Protein AF-A0A544XVI8-F1 (afdb_monomer)

Solvent-accessible surface area (backbone atoms only — not comparable to full-atom values): 5106 Å² total; per-residue (Å²): 134,90,65,82,60,51,38,85,33,80,49,73,46,83,29,75,69,46,77,48,78,56,91,57,35,36,41,38,36,30,23,24,41,31,41,56,24,31,37,14,35,57,88,76,68,42,75,42,86,84,48,50,41,80,88,32,47,42,23,35,41,38,34,30,38,45,46,98,85,70,48,75,39,84,77,42,77,47,78,44,91,57,79,50,82,55,69,85,131

Mean predicted aligned error: 5.2 Å

pLDDT: mean 90.91, std 10.99, range [44.81, 98.62]

Structure (mmCIF, N/CA/C/O backbone):
data_AF-A0A544XVI8-F1
#
_entry.id   AF-A0A544XVI8-F1
#
loop_
_atom_site.group_PDB
_atom_site.id
_atom_site.type_symbol
_atom_site.label_atom_id
_atom_site.label_alt_id
_atom_site.label_comp_id
_atom_site.label_asym_id
_atom_site.label_entity_id
_atom_site.label_seq_id
_atom_site.pdbx_PDB_ins_code
_atom_site.Cartn_x
_atom_site.Cartn_y
_atom_site.Cartn_z
_atom_site.occup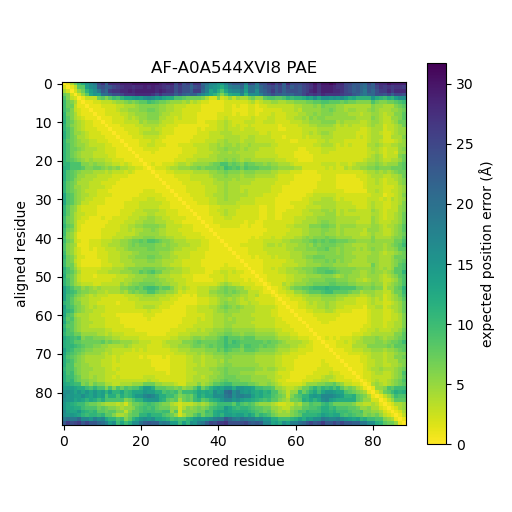ancy
_atom_site.B_iso_or_equiv
_atom_site.auth_seq_id
_atom_site.auth_comp_id
_atom_site.auth_asym_id
_atom_site.auth_atom_id
_atom_site.pdbx_PDB_model_num
ATOM 1 N N . MET A 1 1 ? -11.292 -1.027 -15.853 1.00 44.81 1 MET A N 1
ATOM 2 C CA . MET A 1 1 ? -9.853 -0.761 -16.037 1.00 44.81 1 MET A CA 1
ATOM 3 C C . MET A 1 1 ? -9.434 -1.531 -17.280 1.00 44.81 1 MET A C 1
ATOM 5 O O . MET A 1 1 ? -9.337 -2.746 -17.220 1.00 44.81 1 MET A O 1
ATOM 9 N N . ASN A 1 2 ? -9.356 -0.869 -18.436 1.00 47.72 2 ASN A N 1
ATOM 10 C CA . ASN A 1 2 ? -9.001 -1.531 -19.696 1.00 47.72 2 ASN A CA 1
ATOM 11 C C . ASN A 1 2 ? -7.476 -1.483 -19.842 1.00 47.72 2 ASN A C 1
ATOM 13 O O . ASN A 1 2 ? -6.929 -0.603 -20.502 1.00 47.72 2 ASN A O 1
ATOM 17 N N . GLU A 1 3 ? -6.799 -2.398 -19.149 1.00 60.03 3 GLU A N 1
ATOM 18 C CA . GLU A 1 3 ? -5.348 -2.585 -19.205 1.00 60.03 3 GLU A CA 1
ATOM 19 C C . GLU A 1 3 ? -4.992 -3.318 -20.496 1.00 60.03 3 GLU A C 1
ATOM 21 O O . GLU A 1 3 ? -5.000 -4.546 -20.574 1.00 60.03 3 GLU A O 1
ATOM 26 N N . GLN A 1 4 ? -4.727 -2.551 -21.550 1.00 70.12 4 GLN A N 1
ATOM 27 C CA . GLN A 1 4 ? -4.230 -3.076 -22.817 1.00 70.12 4 GLN A CA 1
ATOM 28 C C . GLN A 1 4 ? -2.885 -3.787 -22.588 1.00 70.12 4 GLN A C 1
ATOM 30 O O . GLN A 1 4 ? -1.842 -3.143 -22.574 1.00 70.12 4 GLN A O 1
ATOM 35 N N . GLY A 1 5 ? -2.914 -5.105 -22.366 1.00 88.19 5 GLY A N 1
ATOM 36 C CA . GLY A 1 5 ? -1.734 -5.974 -22.357 1.00 88.19 5 GLY A CA 1
ATOM 37 C C . GLY A 1 5 ? -0.677 -5.664 -21.294 1.00 88.19 5 GLY A C 1
ATOM 38 O O . GLY A 1 5 ? 0.481 -6.002 -21.508 1.00 88.19 5 GLY A O 1
ATOM 39 N N . ARG A 1 6 ? -1.037 -5.025 -20.175 1.00 94.81 6 ARG A N 1
ATOM 40 C CA . ARG A 1 6 ? -0.107 -4.724 -19.073 1.00 94.81 6 ARG A CA 1
ATOM 41 C C . ARG A 1 6 ? -0.479 -5.490 -17.811 1.00 94.81 6 ARG A C 1
ATOM 43 O O . ARG A 1 6 ? -1.644 -5.828 -17.628 1.00 94.81 6 ARG A O 1
ATOM 50 N N . GLU A 1 7 ? 0.503 -5.731 -16.956 1.00 94.69 7 GLU A N 1
ATOM 51 C CA . GLU A 1 7 ? 0.318 -6.317 -15.626 1.00 94.69 7 GLU A CA 1
ATOM 52 C C . GLU A 1 7 ? 1.259 -5.664 -14.599 1.00 94.69 7 GLU A C 1
ATOM 54 O O . GLU A 1 7 ? 2.268 -5.074 -15.003 1.00 94.69 7 GLU A O 1
ATOM 59 N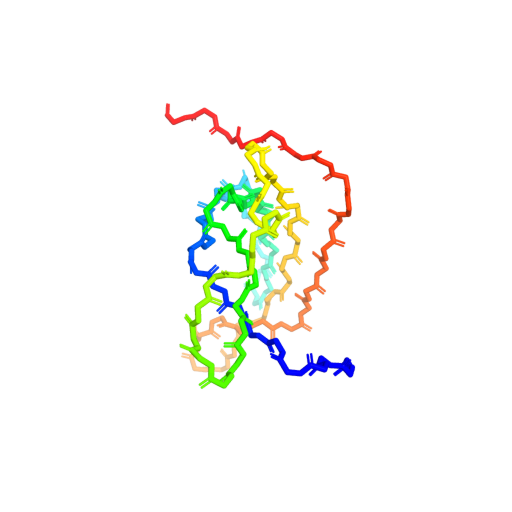 N . PRO A 1 8 ? 0.955 -5.732 -13.291 1.00 94.88 8 PRO A N 1
ATOM 60 C CA . PRO A 1 8 ? 1.858 -5.251 -12.250 1.00 94.88 8 PRO A CA 1
ATOM 61 C C . PRO A 1 8 ? 3.210 -5.974 -12.281 1.00 94.88 8 PRO A C 1
ATOM 63 O O . PRO A 1 8 ? 3.270 -7.182 -12.499 1.00 94.88 8 PRO A O 1
ATOM 66 N N . TYR A 1 9 ? 4.287 -5.240 -12.013 1.00 95.44 9 TYR A N 1
ATOM 67 C CA . TYR A 1 9 ? 5.645 -5.774 -11.915 1.00 95.44 9 TYR A CA 1
ATOM 68 C C . TYR A 1 9 ? 6.339 -5.268 -10.650 1.00 95.44 9 TYR A C 1
ATOM 70 O O . TYR A 1 9 ? 6.188 -4.099 -10.288 1.00 95.44 9 TYR A O 1
ATOM 78 N N . GLY A 1 10 ? 7.161 -6.126 -10.043 1.00 94.31 10 GLY A N 1
ATOM 79 C CA . GLY A 1 10 ? 7.996 -5.784 -8.895 1.00 94.31 10 GLY A CA 1
ATOM 80 C C . GLY A 1 10 ? 7.243 -5.813 -7.568 1.00 94.31 10 GLY A C 1
ATOM 81 O O . GLY A 1 10 ? 6.285 -6.567 -7.402 1.00 94.31 10 GLY A O 1
ATOM 82 N N . GLU A 1 11 ? 7.703 -5.008 -6.611 1.00 94.12 11 GLU A N 1
ATOM 83 C CA . GLU A 1 11 ? 7.234 -5.053 -5.225 1.00 94.12 11 GLU A CA 1
ATOM 84 C C . GLU A 1 11 ? 6.718 -3.693 -4.749 1.00 94.12 11 GLU A C 1
ATOM 86 O O . GLU A 1 11 ? 7.305 -2.643 -5.020 1.00 94.12 11 GLU A O 1
ATOM 91 N N . VAL A 1 12 ? 5.627 -3.732 -3.983 1.00 93.06 12 VAL A N 1
ATOM 92 C CA . VAL A 1 12 ? 5.128 -2.606 -3.192 1.00 93.06 12 VAL A CA 1
ATOM 93 C C . VAL A 1 12 ? 5.418 -2.916 -1.733 1.00 93.06 12 VAL A C 1
ATOM 95 O O . VAL A 1 12 ? 4.947 -3.927 -1.214 1.00 93.06 12 VAL A O 1
ATOM 98 N N . THR A 1 13 ? 6.182 -2.054 -1.065 1.00 94.12 13 THR A N 1
ATOM 99 C CA . THR A 1 13 ? 6.545 -2.241 0.344 1.00 94.12 13 THR A CA 1
ATOM 100 C C . THR A 1 13 ? 5.651 -1.370 1.232 1.00 94.12 13 THR A C 1
ATOM 102 O O . THR A 1 13 ? 5.752 -0.142 1.166 1.00 94.12 13 THR A O 1
ATOM 105 N N . PRO A 1 14 ? 4.793 -1.956 2.089 1.00 93.06 14 PRO A N 1
ATOM 106 C CA . PRO A 1 14 ? 4.017 -1.197 3.067 1.00 93.06 14 PRO A CA 1
ATOM 107 C C . PRO A 1 14 ? 4.917 -0.454 4.059 1.00 93.06 14 PRO A C 1
ATOM 109 O O . PRO A 1 14 ? 5.916 -0.9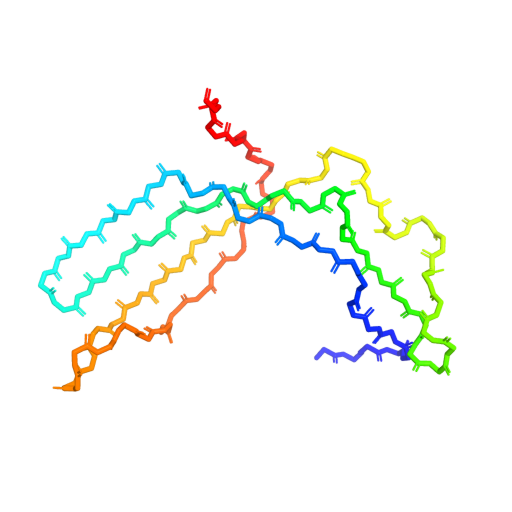97 4.534 1.00 93.06 14 PRO A O 1
ATOM 112 N N . ARG A 1 15 ? 4.541 0.772 4.422 1.00 94.50 15 ARG A N 1
ATOM 113 C CA . ARG A 1 15 ? 5.152 1.565 5.499 1.00 94.50 15 ARG A CA 1
ATOM 114 C C . ARG A 1 15 ? 4.036 2.170 6.350 1.00 94.50 15 ARG A C 1
ATOM 116 O O . ARG A 1 15 ? 3.707 3.357 6.247 1.00 94.50 15 ARG A O 1
ATOM 123 N N . VAL A 1 16 ? 3.431 1.312 7.171 1.00 94.12 16 VAL A N 1
ATOM 124 C CA . VAL A 1 16 ? 2.262 1.658 7.986 1.00 94.12 16 VAL A CA 1
ATOM 125 C C . VAL A 1 16 ? 2.585 2.855 8.875 1.00 94.12 16 VAL A C 1
ATOM 127 O O . VAL A 1 16 ? 3.546 2.831 9.641 1.00 94.12 16 VAL A O 1
ATOM 130 N N . LYS A 1 17 ? 1.769 3.905 8.769 1.00 93.12 17 LYS A N 1
ATOM 131 C CA . LYS A 1 17 ? 1.906 5.140 9.550 1.00 93.12 17 LYS A CA 1
ATOM 132 C C . LYS A 1 17 ? 1.048 5.123 10.796 1.00 93.12 17 LYS A C 1
ATOM 134 O O . LYS A 1 17 ? 1.469 5.608 11.839 1.00 93.12 17 LYS A O 1
ATOM 139 N N . GLU A 1 18 ? -0.171 4.618 10.667 1.00 94.81 18 GLU A N 1
ATOM 140 C CA . GLU A 1 18 ? -1.148 4.662 11.740 1.00 94.81 18 GLU A CA 1
ATOM 141 C C . GLU A 1 18 ? -2.121 3.496 11.623 1.00 94.81 18 GLU A C 1
ATOM 143 O O . GLU A 1 18 ? -2.535 3.117 10.526 1.00 94.81 18 GLU A O 1
ATOM 148 N N . VAL A 1 19 ? -2.503 2.953 12.777 1.00 96.88 19 VAL A N 1
ATOM 149 C CA . VAL A 1 19 ? -3.575 1.971 12.901 1.00 96.88 19 VAL A CA 1
ATOM 150 C C . VAL A 1 19 ? -4.517 2.451 13.994 1.00 96.88 19 VAL A C 1
ATOM 152 O O . VAL A 1 19 ? -4.099 2.652 15.134 1.00 96.88 19 VAL A O 1
ATOM 155 N N . ARG A 1 20 ? -5.795 2.615 13.658 1.00 98.19 20 ARG A N 1
ATOM 156 C CA . ARG A 1 20 ? -6.860 2.940 14.611 1.00 98.19 20 ARG A CA 1
ATOM 157 C C . ARG A 1 20 ? -7.823 1.773 14.681 1.00 98.19 20 ARG A C 1
ATOM 159 O O . ARG A 1 20 ? -8.303 1.319 13.650 1.00 98.19 20 ARG A O 1
ATOM 166 N N . VAL A 1 21 ? -8.133 1.303 15.884 1.00 97.94 21 VAL A N 1
ATOM 167 C CA . VAL A 1 21 ? -9.070 0.191 16.100 1.00 97.94 21 VAL A CA 1
ATOM 168 C C . VAL A 1 21 ? -10.190 0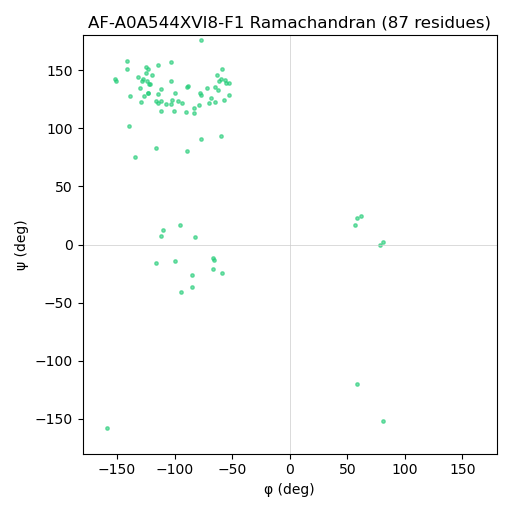.649 17.026 1.00 97.94 21 VAL A C 1
ATOM 170 O O . VAL A 1 21 ? -9.932 1.215 18.085 1.00 97.94 21 VAL A O 1
ATOM 173 N N . GLY A 1 22 ? -11.436 0.395 16.629 1.00 96.88 22 GLY A N 1
ATOM 174 C CA . GLY A 1 22 ? -12.641 0.722 17.385 1.00 96.88 22 GLY A CA 1
ATOM 175 C C . GLY A 1 22 ? -13.663 -0.407 17.295 1.00 96.88 22 GLY A C 1
ATOM 176 O O . GLY A 1 22 ? -14.359 -0.559 16.290 1.00 96.88 22 GLY A O 1
ATOM 177 N N . GLY A 1 23 ? -13.765 -1.214 18.354 1.00 95.69 23 GLY A N 1
ATOM 178 C CA . GLY A 1 23 ? -14.619 -2.401 18.364 1.00 95.69 23 GLY A CA 1
ATOM 179 C C . GLY A 1 23 ? -14.231 -3.372 17.245 1.00 95.69 23 GLY A C 1
ATOM 180 O O . GLY A 1 23 ? -13.098 -3.836 17.191 1.00 95.69 23 GLY A O 1
ATOM 181 N N . LYS A 1 24 ? -15.171 -3.655 16.335 1.00 97.56 24 LYS A N 1
ATOM 182 C CA . LYS A 1 24 ? -14.962 -4.521 15.159 1.00 97.56 24 LYS A CA 1
ATOM 183 C C . LYS A 1 24 ? -14.600 -3.748 13.887 1.00 97.56 24 LYS A C 1
ATOM 185 O O . LYS A 1 24 ? -14.739 -4.290 12.795 1.00 97.56 24 LYS A O 1
ATOM 190 N N . ARG A 1 25 ? -14.174 -2.489 14.005 1.00 98.31 25 ARG A N 1
ATOM 191 C CA . ARG A 1 25 ? -13.723 -1.656 12.882 1.00 98.31 25 ARG A CA 1
ATOM 192 C C . ARG A 1 25 ? -12.277 -1.230 13.077 1.00 98.31 25 ARG A C 1
ATOM 194 O O . ARG A 1 25 ? -11.853 -1.001 14.209 1.00 98.31 25 ARG A O 1
ATOM 201 N N . ALA A 1 26 ? -11.542 -1.110 11.981 1.00 98.38 26 ALA A N 1
ATOM 202 C CA . ALA A 1 26 ? -10.190 -0.583 11.983 1.00 98.38 26 ALA A CA 1
ATOM 203 C C . ALA A 1 26 ? -9.938 0.298 10.758 1.00 98.38 26 ALA A C 1
ATOM 205 O O . ALA A 1 26 ? -10.525 0.095 9.700 1.00 98.38 26 ALA A O 1
ATOM 206 N N . GLU A 1 27 ? -9.042 1.260 10.919 1.00 98.06 27 GLU A N 1
ATOM 207 C CA . GLU A 1 27 ? -8.504 2.106 9.861 1.00 98.06 27 GLU A CA 1
ATOM 208 C C . GLU A 1 27 ? -6.982 1.948 9.869 1.00 98.06 27 GLU A C 1
ATOM 210 O O . GLU A 1 27 ? -6.348 2.058 10.921 1.00 98.06 27 GLU A O 1
ATOM 215 N N . VAL A 1 28 ? -6.397 1.689 8.702 1.00 97.31 28 VAL A N 1
ATOM 216 C CA . VAL A 1 28 ? -4.947 1.653 8.491 1.00 97.31 28 VAL A CA 1
ATOM 217 C C . VAL A 1 28 ? -4.581 2.760 7.514 1.00 97.31 28 VAL A C 1
ATOM 219 O O . VAL A 1 28 ? -5.095 2.797 6.395 1.00 97.31 28 VAL A O 1
ATOM 222 N N . ILE A 1 29 ? -3.685 3.649 7.939 1.00 95.62 29 ILE A N 1
ATOM 223 C CA . ILE A 1 29 ? -3.057 4.655 7.084 1.00 95.62 29 ILE A CA 1
ATOM 224 C C . ILE A 1 29 ? -1.640 4.185 6.777 1.00 95.62 29 ILE A C 1
ATOM 226 O O . ILE A 1 29 ? -0.831 3.979 7.684 1.00 95.62 29 ILE A O 1
ATOM 230 N N . ASP A 1 30 ? -1.338 4.023 5.498 1.00 94.88 30 ASP A N 1
ATOM 231 C CA . ASP A 1 30 ? -0.090 3.462 4.997 1.00 94.88 30 ASP A CA 1
ATOM 232 C C . ASP A 1 30 ? 0.541 4.406 3.968 1.00 94.88 30 ASP A C 1
ATOM 234 O O . ASP A 1 30 ? -0.153 5.051 3.182 1.00 94.88 30 ASP A O 1
ATOM 238 N N . CYS A 1 31 ? 1.867 4.512 3.994 1.00 94.19 31 CYS A N 1
ATOM 239 C CA . CYS A 1 31 ? 2.627 5.241 2.989 1.00 94.19 31 CYS A CA 1
ATOM 240 C C . CYS A 1 31 ? 3.527 4.278 2.229 1.00 94.19 31 CYS A C 1
ATOM 242 O O . CYS A 1 31 ? 4.703 4.116 2.541 1.00 94.19 31 CYS A O 1
ATOM 244 N N . GLN A 1 32 ? 2.960 3.621 1.231 1.00 93.38 32 GLN A N 1
ATOM 245 C CA . GLN A 1 32 ? 3.642 2.566 0.504 1.00 93.38 32 GLN A CA 1
ATOM 246 C C . GLN A 1 32 ? 4.842 3.107 -0.257 1.00 93.38 32 GLN A C 1
ATOM 248 O O . GLN A 1 32 ? 4.748 4.122 -0.946 1.00 93.38 32 GLN A O 1
ATOM 253 N N . ASP A 1 33 ? 5.953 2.387 -0.165 1.00 92.69 33 ASP A N 1
ATOM 254 C CA . ASP A 1 33 ? 7.086 2.552 -1.057 1.00 92.69 33 ASP A CA 1
ATOM 255 C C . ASP A 1 33 ? 6.810 1.754 -2.335 1.00 92.69 33 ASP A C 1
ATOM 257 O O . ASP A 1 33 ? 6.696 0.526 -2.327 1.00 92.69 33 ASP A O 1
ATOM 261 N N . THR A 1 34 ? 6.650 2.493 -3.429 1.00 92.38 34 THR A N 1
ATOM 262 C CA . THR A 1 34 ? 6.353 1.974 -4.771 1.00 92.38 34 THR A CA 1
ATOM 263 C C . THR A 1 34 ? 7.547 2.153 -5.706 1.00 92.38 34 THR A C 1
ATOM 265 O O . THR A 1 34 ? 7.415 2.000 -6.917 1.00 92.38 34 THR A O 1
ATOM 268 N N . SER A 1 35 ? 8.727 2.478 -5.166 1.00 92.50 35 SER A N 1
ATOM 269 C CA . SER A 1 35 ? 9.931 2.761 -5.956 1.00 92.50 35 SER A CA 1
ATOM 270 C C . SER A 1 35 ? 10.474 1.553 -6.724 1.00 92.50 35 SER A C 1
ATOM 272 O O . SER A 1 35 ? 11.293 1.731 -7.622 1.00 92.50 35 SER A O 1
ATOM 274 N N . GLN A 1 36 ? 9.990 0.349 -6.403 1.00 94.75 36 GLN A N 1
ATOM 275 C CA . GLN A 1 36 ? 10.292 -0.911 -7.090 1.00 94.75 36 GLN A CA 1
ATOM 276 C C . GLN A 1 36 ? 9.085 -1.485 -7.847 1.00 94.75 36 GLN A C 1
ATOM 278 O O . GLN A 1 36 ? 9.158 -2.600 -8.363 1.00 94.75 36 GLN A O 1
ATOM 283 N N . ALA A 1 37 ? 7.980 -0.739 -7.923 1.00 94.62 37 ALA A N 1
ATOM 284 C CA . ALA A 1 37 ? 6.762 -1.153 -8.603 1.00 94.62 37 ALA A CA 1
ATOM 285 C C . ALA A 1 37 ? 6.628 -0.458 -9.964 1.00 94.62 37 ALA A C 1
ATOM 287 O O . ALA A 1 37 ? 6.924 0.729 -10.119 1.00 94.62 37 ALA A O 1
ATOM 288 N N . GLY A 1 38 ? 6.158 -1.205 -10.960 1.00 94.75 38 GLY A N 1
ATOM 289 C CA . GLY A 1 38 ? 5.930 -0.716 -12.317 1.00 94.75 38 GLY A CA 1
ATOM 290 C C . GLY A 1 38 ? 4.935 -1.588 -13.074 1.00 94.75 38 GLY A C 1
ATOM 291 O O . GLY A 1 38 ? 4.147 -2.316 -12.471 1.00 94.75 38 GLY A O 1
ATOM 292 N N . MET A 1 39 ? 4.983 -1.527 -14.405 1.00 96.38 39 MET A N 1
ATOM 293 C CA . MET A 1 39 ? 4.139 -2.349 -15.274 1.00 96.38 39 MET A CA 1
ATOM 294 C C . MET A 1 39 ? 5.003 -3.191 -16.209 1.00 96.38 39 MET A C 1
ATOM 296 O O . MET A 1 39 ? 5.957 -2.683 -16.798 1.00 96.38 39 MET A O 1
ATOM 300 N N . ALA A 1 40 ? 4.634 -4.450 -16.402 1.00 96.81 40 ALA A N 1
ATOM 301 C CA . ALA A 1 40 ? 5.197 -5.328 -17.419 1.00 96.81 40 ALA A CA 1
ATOM 302 C C . ALA A 1 40 ? 4.247 -5.488 -18.613 1.00 96.81 40 ALA A C 1
ATOM 304 O O . ALA A 1 40 ? 3.037 -5.275 -18.498 1.00 96.81 40 ALA A O 1
ATOM 305 N N . ASP A 1 41 ? 4.803 -5.857 -19.768 1.00 96.25 41 ASP A N 1
ATOM 306 C CA . ASP A 1 41 ? 4.028 -6.389 -20.886 1.00 96.25 41 ASP A CA 1
ATOM 307 C C . ASP A 1 41 ? 3.531 -7.783 -20.496 1.00 96.25 41 ASP A C 1
ATOM 309 O O . ASP A 1 41 ? 4.318 -8.672 -20.187 1.00 96.25 41 ASP A O 1
ATOM 313 N N . ARG A 1 42 ? 2.216 -7.982 -20.509 1.00 95.50 42 ARG A N 1
ATOM 314 C CA . ARG A 1 42 ? 1.569 -9.206 -20.027 1.00 95.50 42 ARG A CA 1
ATOM 315 C C . ARG A 1 42 ? 1.883 -10.441 -20.879 1.00 95.50 42 ARG A C 1
ATOM 317 O O . ARG A 1 42 ? 1.698 -11.561 -20.419 1.00 95.50 42 ARG A O 1
ATOM 324 N N . ARG A 1 43 ? 2.299 -10.269 -22.138 1.00 94.69 43 ARG A N 1
ATOM 325 C CA . ARG A 1 43 ? 2.639 -11.383 -23.036 1.00 94.69 43 ARG A CA 1
ATOM 326 C C . ARG A 1 43 ? 4.083 -11.832 -22.833 1.00 94.69 43 ARG A C 1
ATOM 328 O O . ARG A 1 43 ? 4.364 -13.018 -22.976 1.00 94.69 43 ARG A O 1
ATOM 335 N N . THR A 1 44 ? 5.001 -10.902 -22.577 1.00 96.00 44 THR A N 1
ATOM 336 C CA . THR A 1 44 ? 6.429 -11.219 -22.398 1.00 96.00 44 THR A CA 1
ATOM 337 C C . THR A 1 44 ? 6.859 -11.298 -20.938 1.00 96.00 44 THR A C 1
ATOM 339 O O . THR A 1 44 ? 7.955 -11.785 -20.671 1.00 96.00 44 THR A O 1
ATOM 3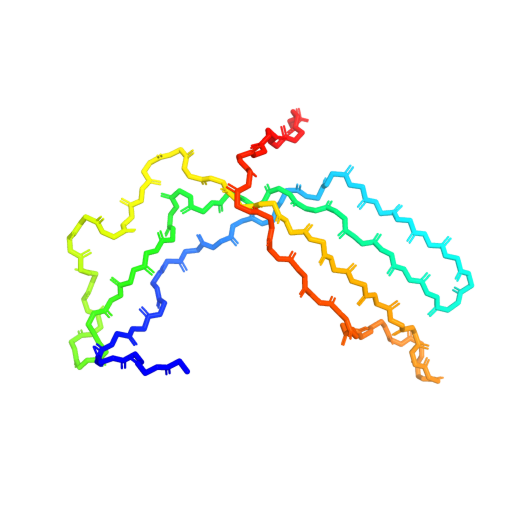42 N N . HIS A 1 45 ? 6.030 -10.810 -20.013 1.00 95.19 45 HIS A N 1
ATOM 343 C CA . HIS A 1 45 ? 6.346 -10.590 -18.599 1.00 95.19 45 HIS A CA 1
ATOM 344 C C . HIS A 1 45 ? 7.557 -9.666 -18.378 1.00 95.19 45 HIS A C 1
ATOM 346 O O . HIS A 1 45 ? 8.142 -9.626 -17.296 1.00 95.19 45 HIS A O 1
ATOM 352 N N . GLN A 1 46 ? 7.964 -8.916 -19.407 1.00 96.81 46 GLN A N 1
ATOM 353 C CA . GLN A 1 46 ? 9.100 -8.006 -19.322 1.00 96.81 46 GLN A CA 1
ATOM 354 C C . GLN A 1 46 ? 8.645 -6.639 -18.834 1.00 96.81 46 GLN A C 1
ATOM 356 O O . GLN A 1 46 ? 7.649 -6.094 -19.314 1.00 96.81 46 GLN A O 1
ATOM 361 N N . LEU A 1 47 ? 9.423 -6.066 -17.915 1.00 96.88 47 LEU A N 1
ATOM 362 C CA . LEU A 1 47 ? 9.239 -4.701 -17.441 1.00 96.88 47 LEU A CA 1
ATOM 363 C C . LEU A 1 47 ? 9.178 -3.723 -18.623 1.00 96.88 47 LEU A C 1
ATOM 365 O O . LEU A 1 47 ? 10.079 -3.689 -19.462 1.00 96.88 47 LEU A O 1
ATOM 369 N N . ILE A 1 48 ? 8.146 -2.881 -18.648 1.00 96.62 48 ILE A N 1
ATOM 370 C CA . ILE A 1 48 ? 8.032 -1.784 -19.606 1.00 96.62 48 ILE A CA 1
ATOM 371 C C . ILE A 1 48 ? 8.935 -0.642 -19.114 1.00 96.62 48 ILE A C 1
ATOM 373 O O . ILE A 1 48 ? 8.703 -0.120 -18.013 1.00 96.62 48 ILE A O 1
ATOM 377 N N . PRO A 1 49 ? 9.945 -0.218 -19.899 1.00 95.56 49 PRO A N 1
ATOM 378 C CA . PRO A 1 49 ? 10.855 0.849 -19.495 1.00 95.56 49 PRO A CA 1
ATOM 379 C C . PRO A 1 49 ? 10.117 2.141 -19.120 1.00 95.56 49 PRO A C 1
ATOM 381 O O . PRO A 1 49 ? 9.160 2.540 -19.781 1.00 95.56 49 PRO A O 1
ATOM 384 N N . GLY A 1 50 ? 10.566 2.802 -18.050 1.00 93.69 50 GLY A N 1
ATOM 385 C CA . GLY A 1 50 ? 9.998 4.072 -17.579 1.00 93.69 50 GLY A CA 1
ATOM 386 C C . GLY A 1 50 ? 8.716 3.957 -16.746 1.00 93.69 50 GLY A C 1
ATOM 387 O O . GLY A 1 50 ? 8.175 4.982 -16.336 1.00 93.69 50 GLY A O 1
ATOM 388 N N . THR A 1 51 ? 8.223 2.744 -16.472 1.00 94.94 51 THR A N 1
ATOM 389 C CA . THR A 1 51 ? 7.048 2.554 -15.600 1.00 94.94 51 THR A CA 1
ATOM 390 C C . THR A 1 51 ? 7.393 2.515 -14.113 1.00 94.94 51 THR A C 1
ATOM 392 O O . THR A 1 51 ? 6.563 2.919 -13.303 1.00 94.94 51 THR A O 1
ATOM 395 N N . ILE A 1 52 ? 8.619 2.112 -13.759 1.00 94.44 52 ILE A N 1
ATOM 396 C CA . ILE A 1 52 ? 9.157 2.277 -12.404 1.00 94.44 52 ILE A CA 1
ATOM 397 C C . ILE A 1 52 ? 9.583 3.732 -12.219 1.00 94.44 52 ILE A C 1
ATOM 399 O O . ILE A 1 52 ? 10.350 4.277 -13.018 1.00 94.44 52 ILE A O 1
ATOM 403 N N . LYS A 1 53 ? 9.105 4.351 -11.139 1.00 90.44 53 LYS A N 1
ATOM 404 C CA . LYS A 1 53 ? 9.470 5.713 -10.742 1.00 90.44 53 LYS A CA 1
ATOM 405 C C . LYS A 1 53 ? 10.279 5.670 -9.453 1.00 90.44 53 LYS A C 1
ATOM 407 O O . LYS A 1 53 ? 9.758 5.311 -8.399 1.00 90.44 53 LYS A O 1
ATOM 412 N N . ALA A 1 54 ? 11.545 6.077 -9.534 1.00 85.38 54 ALA A N 1
ATOM 413 C CA . ALA A 1 54 ? 12.393 6.221 -8.356 1.00 85.38 54 ALA A CA 1
ATOM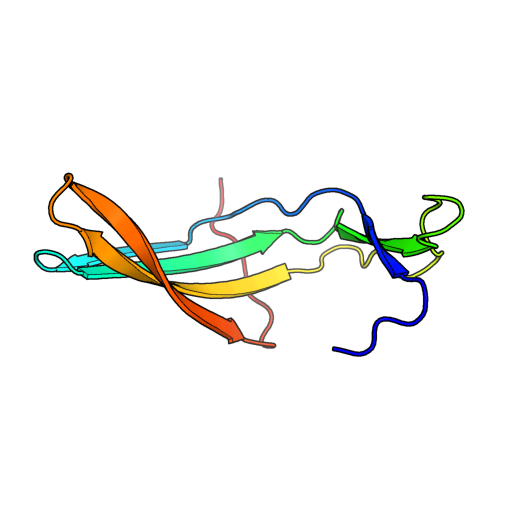 414 C C . ALA A 1 54 ? 11.738 7.166 -7.332 1.00 85.38 54 ALA A C 1
ATOM 416 O O . ALA A 1 54 ? 11.138 8.173 -7.710 1.00 85.38 54 ALA A O 1
ATOM 417 N N . ASN A 1 55 ? 11.868 6.841 -6.043 1.00 85.25 55 ASN A N 1
ATOM 418 C CA . ASN A 1 55 ? 11.311 7.611 -4.921 1.00 85.25 55 ASN A CA 1
ATOM 419 C C . ASN A 1 55 ? 9.778 7.793 -4.955 1.00 85.25 55 ASN A C 1
ATOM 421 O O . ASN A 1 55 ? 9.254 8.740 -4.372 1.00 85.25 55 ASN A O 1
ATOM 425 N N . SER A 1 56 ? 9.053 6.910 -5.648 1.00 89.12 56 SER A N 1
ATOM 426 C CA . SER A 1 56 ? 7.591 6.957 -5.709 1.00 89.12 56 SER A CA 1
ATOM 427 C C . SER A 1 56 ? 6.959 6.386 -4.442 1.00 89.12 56 SER A C 1
ATOM 429 O O . SER A 1 56 ? 7.262 5.259 -4.041 1.00 89.12 56 SER A O 1
ATOM 431 N N . THR A 1 57 ? 6.013 7.122 -3.857 1.00 92.00 57 THR A N 1
ATOM 432 C CA . THR A 1 57 ? 5.193 6.659 -2.731 1.00 92.00 57 THR A CA 1
ATOM 433 C C . THR A 1 57 ? 3.702 6.766 -3.035 1.00 92.00 57 THR A C 1
ATOM 435 O O . THR A 1 57 ? 3.281 7.605 -3.832 1.00 92.00 57 THR A O 1
ATOM 438 N N . ALA A 1 58 ? 2.897 5.918 -2.392 1.00 90.44 58 ALA A N 1
ATOM 439 C CA . ALA A 1 58 ? 1.440 5.953 -2.481 1.00 90.44 58 ALA A CA 1
ATOM 440 C C . ALA A 1 58 ? 0.818 6.014 -1.084 1.00 90.44 58 ALA A C 1
ATOM 442 O O . ALA A 1 58 ? 1.124 5.199 -0.214 1.00 90.44 58 ALA A O 1
ATOM 443 N N . ASN A 1 59 ? -0.072 6.980 -0.865 1.00 93.81 59 ASN A N 1
ATOM 444 C CA . ASN A 1 59 ? -0.778 7.121 0.400 1.00 93.81 59 ASN A CA 1
ATOM 445 C C . ASN A 1 59 ? -2.079 6.317 0.354 1.00 93.81 59 ASN A C 1
ATOM 447 O O . ASN A 1 59 ? -2.985 6.627 -0.421 1.00 93.81 59 ASN A O 1
ATOM 451 N N . ILE A 1 60 ? -2.159 5.284 1.183 1.00 94.44 60 ILE A N 1
ATOM 452 C CA . ILE A 1 60 ? -3.279 4.355 1.231 1.00 94.44 60 ILE A CA 1
ATOM 453 C C . ILE A 1 60 ? -4.020 4.534 2.549 1.00 94.44 60 ILE A C 1
ATOM 455 O O . ILE A 1 60 ? -3.425 4.555 3.625 1.00 94.44 60 ILE A O 1
ATOM 459 N N . ARG A 1 61 ? -5.346 4.597 2.464 1.00 95.94 61 ARG A N 1
ATOM 460 C CA . ARG A 1 61 ? -6.231 4.372 3.603 1.00 95.94 61 ARG A CA 1
ATOM 461 C C . ARG A 1 61 ? -7.049 3.116 3.344 1.00 95.94 61 ARG A C 1
ATOM 463 O O . ARG A 1 61 ? -7.786 3.059 2.358 1.00 95.94 61 ARG A O 1
ATOM 470 N N . ALA A 1 62 ? -6.934 2.155 4.251 1.00 97.38 62 ALA A N 1
ATOM 471 C CA . ALA A 1 62 ? -7.712 0.928 4.266 1.00 97.38 62 ALA A CA 1
ATOM 472 C C . ALA A 1 62 ? -8.656 0.929 5.472 1.00 97.38 62 ALA A C 1
ATOM 474 O O . ALA A 1 62 ? -8.211 1.045 6.612 1.00 97.38 62 ALA A O 1
ATOM 475 N N . ASP A 1 63 ? -9.950 0.777 5.215 1.00 98.31 63 ASP A N 1
ATOM 476 C CA . ASP A 1 63 ? -10.969 0.572 6.239 1.00 98.31 63 ASP A CA 1
ATOM 477 C C . ASP A 1 63 ? -11.284 -0.932 6.308 1.00 98.31 63 ASP A C 1
ATOM 479 O O . ASP A 1 63 ? -11.514 -1.590 5.284 1.00 98.31 63 ASP A O 1
ATOM 483 N N . LEU A 1 64 ? -11.268 -1.494 7.517 1.00 98.56 64 LEU A N 1
ATOM 484 C CA . LEU A 1 64 ? -11.455 -2.918 7.773 1.00 98.56 64 LEU A CA 1
ATOM 485 C C . LEU A 1 64 ? -12.591 -3.170 8.762 1.00 98.56 64 LEU A C 1
ATOM 487 O O . LEU A 1 64 ? -12.783 -2.423 9.723 1.00 98.56 64 LEU A O 1
ATOM 491 N N . GLU A 1 65 ? -13.277 -4.296 8.578 1.00 98.62 65 GLU A N 1
ATOM 492 C CA . GLU A 1 65 ? -14.212 -4.843 9.559 1.00 98.62 65 GLU A CA 1
ATOM 493 C C . GLU A 1 65 ? -13.798 -6.252 9.982 1.00 98.62 65 GLU A C 1
ATOM 495 O O . GLU A 1 65 ? -13.394 -7.087 9.167 1.00 98.62 65 GLU A O 1
ATOM 500 N N . GLN A 1 66 ? -13.895 -6.523 11.280 1.00 98.31 66 GLN A N 1
ATOM 501 C CA . GLN A 1 66 ? -13.645 -7.840 11.842 1.00 98.31 66 GLN A CA 1
ATOM 502 C C . GLN A 1 66 ? -14.904 -8.690 11.706 1.00 98.31 66 GLN A C 1
ATOM 504 O O . GLN A 1 66 ? -15.956 -8.379 12.272 1.00 98.31 66 GLN A O 1
ATOM 509 N N . SER A 1 67 ? -14.807 -9.783 10.956 1.00 96.75 67 SER A N 1
ATOM 510 C CA . SER A 1 67 ? -15.943 -10.687 10.778 1.00 96.75 67 SER A CA 1
ATOM 511 C C . SER A 1 67 ? -16.159 -11.583 12.000 1.00 96.75 67 SER A C 1
ATOM 513 O O . SER A 1 67 ? -15.388 -11.570 12.959 1.00 96.75 67 SER A O 1
ATOM 515 N N . SER A 1 68 ? -17.228 -12.382 11.974 1.00 96.50 68 SER A N 1
ATOM 516 C CA . SER A 1 68 ? -17.598 -13.295 13.067 1.00 96.50 68 SER A CA 1
ATOM 517 C C . SER A 1 68 ? -16.524 -14.333 13.407 1.00 96.50 68 SER A C 1
ATOM 519 O O . SER A 1 68 ? -16.466 -14.788 14.542 1.00 96.50 68 SER A O 1
ATOM 521 N N . ASP A 1 69 ? -15.657 -14.664 12.451 1.00 96.81 69 ASP A N 1
ATOM 522 C CA . ASP A 1 69 ? -14.509 -15.559 12.622 1.00 96.81 69 ASP A CA 1
ATOM 523 C C . ASP A 1 69 ? -13.263 -14.876 13.213 1.00 96.81 69 ASP A C 1
ATOM 525 O O . ASP A 1 69 ? -12.190 -15.475 13.256 1.00 96.81 69 ASP A O 1
ATOM 529 N N . GLY A 1 70 ? -13.377 -13.613 13.631 1.00 96.44 70 GLY A N 1
ATOM 530 C CA . GLY A 1 70 ? -12.287 -12.851 14.234 1.00 96.44 70 GLY A CA 1
ATOM 531 C C . GLY A 1 70 ? -11.260 -12.303 13.241 1.00 96.44 70 GLY A C 1
ATOM 532 O O . GLY A 1 70 ? -10.335 -11.607 13.663 1.00 96.44 70 GLY A O 1
ATOM 533 N N . ARG A 1 71 ? -11.401 -12.550 11.931 1.00 98.12 71 ARG A N 1
ATOM 534 C CA . ARG A 1 71 ? -10.471 -12.025 10.921 1.00 98.12 71 ARG A CA 1
ATOM 535 C C . ARG A 1 71 ? -10.912 -10.658 10.409 1.00 98.12 71 ARG A C 1
ATOM 537 O O . ARG A 1 71 ? -12.083 -10.452 10.084 1.00 98.12 71 ARG A O 1
ATOM 544 N N . TRP A 1 72 ? -9.949 -9.748 10.299 1.00 98.19 72 TRP A N 1
ATOM 545 C CA . TRP A 1 72 ? -10.119 -8.450 9.653 1.00 98.19 72 TRP A CA 1
ATOM 546 C C . TRP A 1 72 ? -10.224 -8.616 8.141 1.00 98.19 72 TRP A C 1
ATOM 548 O O . TRP A 1 72 ? -9.446 -9.353 7.535 1.00 98.19 72 TRP A O 1
ATOM 558 N N . ARG A 1 73 ? -11.186 -7.930 7.530 1.00 98.12 73 ARG A N 1
ATOM 559 C CA . ARG A 1 73 ? -11.385 -7.909 6.081 1.00 98.12 73 ARG A CA 1
ATOM 560 C C . ARG A 1 73 ? -11.459 -6.478 5.598 1.00 98.12 73 ARG A C 1
ATOM 562 O O . ARG A 1 73 ? -12.066 -5.638 6.255 1.00 98.12 73 ARG A O 1
ATOM 569 N N . LEU A 1 74 ? -10.851 -6.229 4.446 1.00 97.62 74 LEU A N 1
ATOM 570 C CA . LEU A 1 74 ? -10.923 -4.946 3.767 1.00 97.62 74 LEU A CA 1
ATOM 571 C C . LEU A 1 74 ? -12.367 -4.688 3.325 1.00 97.62 74 LEU A C 1
ATOM 573 O O . LEU A 1 74 ? -12.939 -5.497 2.595 1.00 97.62 74 LEU A O 1
ATOM 577 N N . VAL A 1 75 ? -12.939 -3.572 3.764 1.00 97.81 75 VAL A N 1
ATOM 578 C CA . VAL A 1 75 ? -14.279 -3.120 3.353 1.00 97.81 75 VAL A CA 1
ATOM 579 C C . VAL A 1 75 ? -14.240 -1.796 2.593 1.00 97.81 75 VAL A C 1
ATOM 581 O O . VAL A 1 75 ? -15.197 -1.458 1.903 1.00 97.81 75 VAL A O 1
ATOM 584 N N . GLY A 1 76 ? -13.128 -1.063 2.679 1.00 96.94 76 GLY A N 1
ATOM 585 C CA . GLY A 1 76 ? -12.895 0.171 1.940 1.00 96.94 76 GLY A CA 1
ATOM 586 C C . GLY A 1 76 ? -11.411 0.377 1.669 1.00 96.94 76 GLY A C 1
ATOM 587 O O . GLY A 1 76 ? -10.571 0.089 2.518 1.00 96.94 76 GLY A O 1
ATOM 588 N N . LEU A 1 77 ? -11.083 0.870 0.477 1.00 96.19 77 LEU A N 1
ATOM 589 C CA . LEU A 1 77 ? -9.719 1.209 0.087 1.00 96.19 77 LEU A CA 1
ATOM 590 C C . LEU A 1 77 ? -9.738 2.521 -0.685 1.00 96.19 77 LEU A C 1
ATOM 592 O O . LEU A 1 77 ? -10.475 2.662 -1.659 1.00 96.19 77 LEU A O 1
ATOM 596 N N . SER A 1 78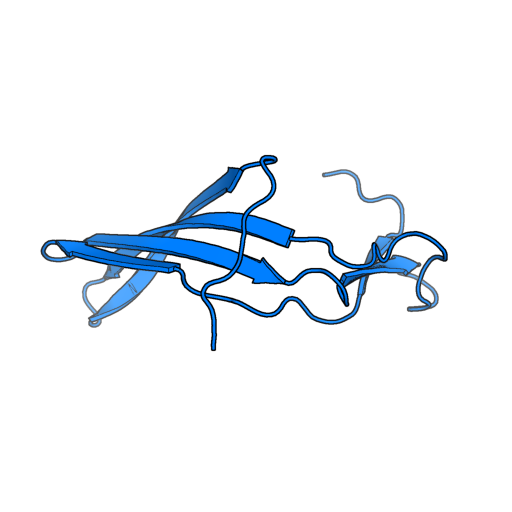 ? -8.911 3.470 -0.264 1.00 94.19 78 SER A N 1
ATOM 597 C CA . SER A 1 78 ? -8.712 4.723 -0.985 1.00 94.19 78 SER A CA 1
ATOM 598 C C . SER A 1 78 ? -7.228 4.997 -1.170 1.00 94.19 78 SER A C 1
ATOM 600 O O . SER A 1 78 ? -6.431 4.850 -0.242 1.00 94.19 78 SER A O 1
ATOM 602 N N . ILE A 1 79 ? -6.876 5.393 -2.390 1.00 88.44 79 ILE A N 1
ATOM 603 C CA . ILE A 1 79 ? -5.540 5.849 -2.760 1.00 88.44 79 ILE A CA 1
ATOM 604 C C . ILE A 1 79 ? -5.611 7.368 -2.823 1.00 88.44 79 ILE A C 1
ATOM 606 O O . ILE A 1 79 ? -6.453 7.927 -3.526 1.00 88.44 79 ILE A O 1
ATOM 610 N N . ARG A 1 80 ? -4.753 8.046 -2.070 1.00 78.31 80 ARG A N 1
ATOM 611 C CA . ARG A 1 80 ? -4.589 9.493 -2.167 1.00 78.31 80 ARG A CA 1
ATOM 612 C C . ARG A 1 80 ? -3.393 9.761 -3.068 1.00 78.31 80 ARG A C 1
ATOM 614 O O . ARG A 1 80 ? -2.292 9.307 -2.782 1.00 78.31 80 ARG A O 1
ATOM 621 N N . GLU A 1 81 ? -3.614 10.532 -4.129 1.00 65.44 81 GLU A N 1
ATOM 622 C CA . GLU A 1 81 ? -2.566 10.922 -5.088 1.00 65.44 81 GLU A CA 1
ATOM 623 C C . GLU A 1 81 ? -1.495 11.841 -4.473 1.00 65.44 81 GLU A C 1
ATOM 625 O O . GLU A 1 81 ? -0.448 12.076 -5.071 1.00 65.44 81 GLU A O 1
ATOM 630 N N . ALA A 1 82 ? -1.737 12.363 -3.268 1.00 71.75 82 ALA A N 1
ATOM 631 C CA . ALA A 1 82 ? -0.762 13.160 -2.543 1.00 71.75 82 ALA A CA 1
ATOM 632 C C . ALA A 1 82 ? 0.426 12.297 -2.093 1.00 71.75 82 ALA A C 1
ATOM 634 O O . ALA A 1 82 ? 0.248 11.304 -1.380 1.00 71.75 82 ALA A O 1
ATOM 635 N N . ALA A 1 83 ? 1.636 12.740 -2.450 1.00 73.00 83 ALA A N 1
ATOM 636 C CA . ALA A 1 83 ? 2.876 12.162 -1.952 1.00 73.00 83 ALA A CA 1
ATOM 637 C C . ALA A 1 83 ? 2.867 12.120 -0.418 1.00 73.00 83 ALA A C 1
ATOM 639 O O . ALA A 1 83 ? 2.422 13.055 0.255 1.00 73.00 83 ALA A O 1
ATOM 640 N N . CYS A 1 84 ? 3.365 11.024 0.137 1.00 87.06 84 CYS A N 1
ATOM 641 C CA . CYS A 1 84 ? 3.503 10.850 1.572 1.00 87.06 84 CYS A CA 1
ATOM 642 C C . CYS A 1 84 ? 4.957 10.549 1.928 1.00 87.06 84 CYS A C 1
ATOM 644 O O . CYS A 1 84 ? 5.696 9.950 1.145 1.00 87.06 84 CYS A O 1
ATOM 646 N N . THR A 1 85 ? 5.344 10.950 3.138 1.00 84.31 85 THR A N 1
ATOM 647 C CA . THR A 1 85 ? 6.618 10.560 3.742 1.00 84.31 85 THR A CA 1
ATOM 648 C C . THR A 1 85 ? 6.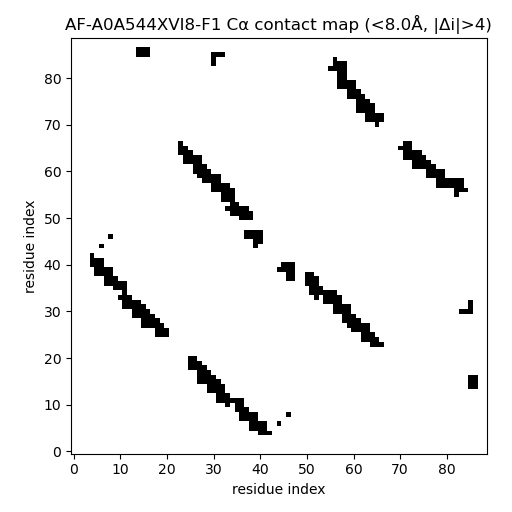391 9.316 4.606 1.00 84.31 85 THR A C 1
ATOM 650 O O . THR A 1 85 ? 5.551 9.381 5.525 1.00 84.31 85 THR A O 1
ATOM 653 N N . PRO A 1 86 ? 7.099 8.204 4.326 1.00 75.81 86 PRO A N 1
ATOM 654 C CA . PRO A 1 86 ? 7.145 7.045 5.206 1.00 75.81 86 PRO A CA 1
ATOM 655 C C . PRO A 1 86 ? 7.680 7.428 6.596 1.00 75.81 86 PRO A C 1
ATOM 657 O O . PRO A 1 86 ? 8.462 8.375 6.703 1.00 75.81 86 PRO A O 1
ATOM 660 N N . PRO A 1 87 ? 7.276 6.729 7.668 1.00 75.88 87 PRO A N 1
ATOM 661 C CA . PRO A 1 87 ? 7.883 6.923 8.978 1.00 75.88 87 PRO A CA 1
ATOM 662 C C . PRO A 1 87 ? 9.370 6.538 8.930 1.00 75.88 87 PRO A C 1
ATOM 664 O O . PRO A 1 87 ? 9.759 5.632 8.190 1.00 75.88 87 PRO A O 1
ATOM 667 N N . SER A 1 88 ? 10.204 7.239 9.702 1.00 70.56 88 SER A N 1
ATOM 668 C CA . SER A 1 88 ? 11.606 6.860 9.894 1.00 70.56 88 SER A CA 1
ATOM 669 C C . SER A 1 88 ? 11.679 5.490 10.570 1.00 70.56 88 SER A C 1
ATOM 671 O O . SER A 1 88 ? 10.959 5.261 11.543 1.00 70.56 88 SER A O 1
ATOM 673 N N . SER A 1 89 ? 12.520 4.607 10.031 1.00 58.31 89 SER A N 1
ATOM 674 C CA . SER A 1 89 ? 12.834 3.279 10.579 1.00 58.31 89 SER A CA 1
ATOM 675 C C . SER A 1 89 ? 13.450 3.341 11.967 1.00 58.31 89 SER A C 1
ATOM 677 O O . SER A 1 89 ? 14.308 4.236 12.149 1.00 58.31 89 SER A O 1
#

Secondary structure (DSSP, 8-state):
---SSEEEEEEEE--EEEEEEETTEEEEEEEEEEEEEEEEETTT-PBPTT-S-TT-EEEEEEEEEE-TTS-EEEEEEEEE-S--PPPP-

Organism: NCBI:txid568844

Radius of gyration: 15.8 Å; Cα contacts (8 Å, |Δi|>4): 194; chains: 1; bounding box: 30×29×41 Å

Nearest PDB structures (foldseek):
  6rut-assembly2_E-2  TM=4.980E-01  e=2.577E+00  Mycoplasmoides genitalium G37
  8xgm-assembly1_D  TM=4.605E-01  e=2.080E+00  Homo sapiens
  4lsd-assembly3_H  TM=3.017E-01  e=1.285E+00  Homo sapiens
  5dft-assembly6_F  TM=2.934E-01  e=3.750E+00  Homo sapiens
  7w7i-assembly5_E  TM=3.676E-01  e=8.835E+00  Streptococcus oralis ATCC 35037

Sequence (89 aa):
MNEQGREPYGEVTPRVKEVRVGGKRAEVIDCQDTSQAGMADRRTHQLIPGTIKANSTANIRADLEQSSDGRWRLVGLSIREAACTPPSS

Foldseek 3Di:
DPPPQKDKDFDKAWQWDDWDDDPQKIKTWTWIDCQGIFIDRNVVRH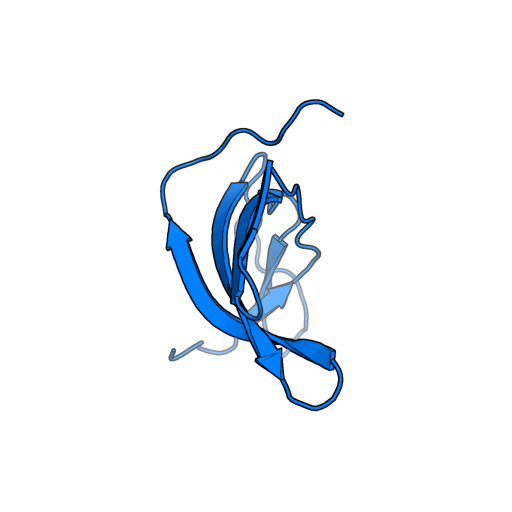GDPPRRDHPDIKIKIFIWGQDPVRDIDTPDIDIDPDHDDGDDD